Protein AF-A0A0B2Q2H2-F1 (afdb_monomer_lite)

pLDDT: mean 74.07, std 18.24, range [35.09, 94.81]

Organism: Glycine soja (NCBI:txid3848)

Foldseek 3Di:
DPVVVLLVLLVVLQVVCCVVPVCLVVPVVLVVLLDADDDDCVVCVVSLVVLLVSVLVSCVVVVPQKDFLCCVFCRNNQDVNRTRPHSLVSVVVCCVVVQKDALVLLCDPVNDDDNDPSVVVSVVFDDDPDPRSNPGRIMGRVVSVVVVVPPDPPDDDD

Sequence (158 aa):
MDSATNVNGATRIRDFIANEVSDWDDEVIAFARFKAFSGQRCDWEPTFLFWKHLIIKIATHFRLLLIRPSQVKNDWFNRRGLTPLCLDNVLSLMYNEGDITRTVDLADPTSGRFSQLVWRVSSLITRSPTPDIMAEQCVIVTAMLKVINHTPFYFIIF

Secondary structure (DSSP, 8-state):
--HHHHHHHHHHHHHHHHHH-TTTT-HHHHHHHTSPP-SSHHHHHHHHHHHHHHHHHHHHHTT-SEE-HHHIIIIIS-BTTB--TTHHHHHHHHHHTTSEEETTGGG-TTS-S-TTTSHHHHTTSPPPSS--GGG-S-EEEHHHHHHHHT--------

Radius of gyration: 17.06 Å; chains: 1; bounding box: 53×42×46 Å

Structure (mmCIF, N/CA/C/O backbone):
data_AF-A0A0B2Q2H2-F1
#
_entry.id   AF-A0A0B2Q2H2-F1
#
loop_
_atom_site.group_PDB
_atom_site.id
_atom_site.type_symbol
_atom_site.label_atom_id
_atom_site.label_alt_id
_atom_site.label_comp_id
_atom_site.label_asym_id
_atom_site.label_entity_id
_atom_site.label_seq_id
_atom_site.pdbx_PDB_ins_code
_atom_site.Cartn_x
_atom_site.Cartn_y
_atom_site.Cartn_z
_atom_site.occupancy
_atom_site.B_iso_or_equiv
_atom_site.auth_seq_id
_atom_site.auth_comp_id
_atom_site.auth_asym_id
_atom_site.auth_atom_id
_atom_site.pdbx_PDB_model_num
ATOM 1 N N . MET A 1 1 ? -20.916 -16.074 6.085 1.00 35.09 1 MET A N 1
ATOM 2 C CA . MET A 1 1 ? -21.668 -15.689 4.866 1.00 35.09 1 MET A CA 1
ATOM 3 C C . MET A 1 1 ? -20.910 -14.541 4.192 1.00 35.09 1 MET A C 1
ATOM 5 O O . MET A 1 1 ? -21.461 -13.471 3.977 1.00 35.09 1 MET A O 1
ATOM 9 N N . ASP A 1 2 ? -19.615 -14.757 3.911 1.00 44.56 2 ASP A N 1
ATOM 10 C CA . ASP A 1 2 ? -18.615 -13.667 3.935 1.00 44.56 2 ASP A CA 1
ATOM 11 C C . ASP A 1 2 ? -17.801 -13.558 2.634 1.00 44.56 2 ASP A C 1
ATOM 13 O O . ASP A 1 2 ? -17.079 -12.586 2.428 1.00 44.56 2 ASP A O 1
ATOM 17 N N . SER A 1 3 ? -17.920 -14.536 1.725 1.00 43.03 3 SER A N 1
ATOM 18 C CA . SER A 1 3 ? -17.150 -14.546 0.474 1.00 43.03 3 SER A CA 1
ATOM 19 C C . SER A 1 3 ? -17.738 -13.623 -0.594 1.00 43.03 3 SER A C 1
ATOM 21 O O . SER A 1 3 ? -16.980 -12.927 -1.255 1.00 43.03 3 SER A O 1
ATOM 23 N N . ALA A 1 4 ? -19.063 -13.549 -0.761 1.00 37.81 4 ALA A N 1
ATOM 24 C CA . ALA A 1 4 ? -19.666 -12.731 -1.824 1.00 37.81 4 ALA A CA 1
ATOM 25 C C . ALA A 1 4 ? -19.516 -11.216 -1.571 1.00 37.81 4 ALA A C 1
ATOM 27 O O . ALA A 1 4 ? -19.261 -10.444 -2.493 1.00 37.81 4 ALA A O 1
ATOM 28 N N . THR A 1 5 ? -19.621 -10.785 -0.312 1.00 50.47 5 THR A N 1
ATOM 29 C CA . THR A 1 5 ? -19.411 -9.389 0.103 1.00 50.47 5 THR A CA 1
ATOM 30 C C . THR A 1 5 ? -17.940 -8.980 0.044 1.00 50.47 5 THR A C 1
ATOM 32 O O . THR A 1 5 ? -17.650 -7.860 -0.376 1.00 50.47 5 THR A O 1
ATOM 35 N N . ASN A 1 6 ? -17.011 -9.879 0.388 1.00 56.28 6 ASN A N 1
ATOM 36 C CA . ASN A 1 6 ? -15.573 -9.616 0.285 1.00 56.28 6 ASN A CA 1
ATOM 37 C C . ASN A 1 6 ? -15.111 -9.538 -1.184 1.00 56.28 6 ASN A C 1
ATOM 39 O O . ASN A 1 6 ? -14.465 -8.567 -1.575 1.00 56.28 6 ASN A O 1
ATOM 43 N N . VAL A 1 7 ? -15.542 -10.480 -2.034 1.00 60.28 7 VAL A N 1
ATOM 44 C CA . VAL A 1 7 ? -15.198 -10.492 -3.468 1.00 60.28 7 VAL A CA 1
ATOM 45 C C . VAL A 1 7 ? -15.683 -9.220 -4.170 1.00 60.28 7 VAL A C 1
ATOM 47 O O . VAL A 1 7 ? -14.909 -8.590 -4.885 1.00 60.28 7 VAL A O 1
ATOM 50 N N . ASN A 1 8 ? -16.914 -8.769 -3.905 1.00 67.19 8 ASN A N 1
ATOM 51 C CA . ASN A 1 8 ? -17.427 -7.517 -4.475 1.00 67.19 8 ASN A CA 1
ATOM 52 C C . ASN A 1 8 ? -16.650 -6.281 -3.994 1.00 67.19 8 ASN A C 1
ATOM 54 O O . ASN A 1 8 ? -16.475 -5.329 -4.753 1.00 67.19 8 ASN A O 1
ATOM 58 N N . GLY A 1 9 ? -16.175 -6.279 -2.745 1.00 76.75 9 GLY A N 1
ATOM 59 C CA . GLY A 1 9 ? -15.331 -5.209 -2.212 1.00 76.75 9 GLY A CA 1
ATOM 60 C C . GLY A 1 9 ? -13.962 -5.158 -2.889 1.00 76.75 9 GLY A C 1
ATOM 61 O O . GLY A 1 9 ? -13.547 -4.099 -3.356 1.00 76.75 9 GLY A O 1
ATOM 62 N N . ALA A 1 10 ? -13.289 -6.306 -2.998 1.00 77.75 10 ALA A N 1
ATOM 63 C CA . ALA A 1 10 ? -11.982 -6.414 -3.639 1.00 77.75 10 ALA A CA 1
ATOM 64 C C . ALA A 1 10 ? -12.031 -6.039 -5.129 1.00 77.75 10 ALA A C 1
ATOM 66 O O . ALA A 1 10 ? -11.162 -5.304 -5.593 1.00 77.75 10 ALA A O 1
ATOM 67 N N . THR A 1 11 ? -13.063 -6.465 -5.866 1.00 84.56 11 THR A N 1
ATOM 68 C CA . THR A 1 11 ? -13.246 -6.090 -7.280 1.00 84.56 11 THR A CA 1
ATOM 69 C C . THR A 1 11 ? -13.385 -4.579 -7.444 1.00 84.56 11 THR A C 1
ATOM 71 O O . THR A 1 11 ? -12.652 -3.988 -8.225 1.00 84.56 11 THR A O 1
ATOM 74 N N . ARG A 1 12 ? -14.217 -3.916 -6.627 1.00 89.81 12 ARG A N 1
ATOM 75 C CA . ARG A 1 12 ? -14.374 -2.450 -6.687 1.00 89.81 12 ARG A CA 1
ATOM 76 C C . ARG A 1 12 ? -13.080 -1.702 -6.368 1.00 89.81 12 ARG A C 1
ATOM 78 O O . ARG A 1 12 ? -12.836 -0.642 -6.936 1.00 89.81 12 ARG A O 1
ATOM 85 N N . ILE A 1 13 ? -12.265 -2.230 -5.455 1.00 90.12 13 ILE A N 1
ATOM 86 C CA . ILE A 1 13 ? -10.953 -1.657 -5.136 1.00 90.12 13 ILE A CA 1
ATOM 87 C C . ILE A 1 13 ? -9.995 -1.826 -6.317 1.00 90.12 13 ILE A C 1
ATOM 89 O O . ILE A 1 13 ? -9.317 -0.868 -6.673 1.00 90.12 13 ILE A O 1
ATOM 93 N N . ARG A 1 14 ? -9.973 -2.997 -6.962 1.00 88.31 14 ARG A N 1
ATOM 94 C CA . ARG A 1 14 ? -9.162 -3.236 -8.166 1.00 88.31 14 ARG A CA 1
ATOM 95 C C . ARG A 1 14 ? -9.572 -2.323 -9.320 1.00 88.31 14 ARG A C 1
ATOM 97 O O . ARG A 1 14 ? -8.701 -1.710 -9.925 1.00 88.31 14 ARG A O 1
ATOM 104 N N . ASP A 1 15 ? -10.872 -2.162 -9.554 1.00 90.19 15 ASP A N 1
ATOM 105 C CA . ASP A 1 15 ? -11.397 -1.244 -10.572 1.00 90.19 15 ASP A CA 1
ATOM 106 C C . ASP A 1 15 ? -10.995 0.205 -10.266 1.00 90.19 15 ASP A C 1
ATOM 108 O O . ASP A 1 15 ? -10.608 0.962 -11.154 1.00 90.19 15 ASP A O 1
ATOM 112 N N . PHE A 1 16 ? -11.051 0.606 -8.994 1.00 92.62 16 PHE A N 1
ATOM 113 C CA . PHE A 1 16 ? -10.593 1.926 -8.573 1.00 92.62 16 PHE A CA 1
ATOM 114 C C . PHE A 1 16 ? -9.092 2.116 -8.823 1.00 92.62 16 PHE A C 1
ATOM 116 O O . PHE A 1 16 ? -8.699 3.152 -9.349 1.00 92.62 16 PHE A O 1
ATOM 123 N N . ILE A 1 17 ? -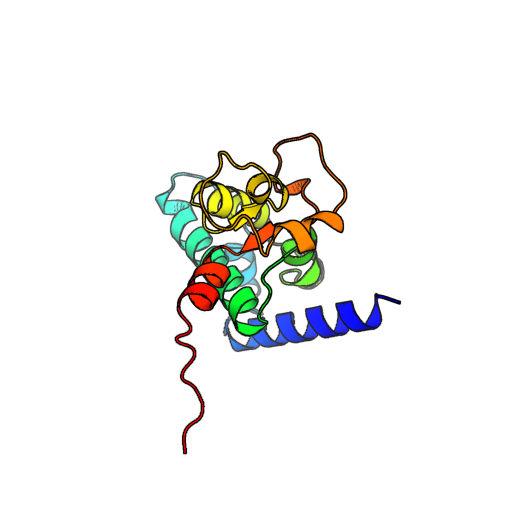8.261 1.122 -8.496 1.00 91.19 17 ILE A N 1
ATOM 124 C CA . ILE A 1 17 ? -6.814 1.181 -8.737 1.00 91.19 17 ILE A CA 1
ATOM 125 C C . ILE A 1 17 ? -6.514 1.324 -10.233 1.00 91.19 17 ILE A C 1
ATOM 127 O O . ILE A 1 17 ? -5.709 2.175 -10.597 1.00 91.19 17 ILE A O 1
ATOM 131 N N . ALA A 1 18 ? -7.180 0.544 -11.089 1.00 89.62 18 ALA A N 1
ATOM 132 C CA . ALA A 1 18 ? -6.988 0.608 -12.539 1.00 89.62 18 ALA A CA 1
ATOM 133 C C . ALA A 1 18 ? -7.378 1.976 -13.130 1.00 89.62 18 ALA A C 1
ATOM 135 O O . ALA A 1 18 ? -6.759 2.437 -14.083 1.00 89.62 18 ALA A O 1
ATOM 136 N N . ASN A 1 19 ? -8.378 2.648 -12.549 1.00 91.38 19 ASN A N 1
ATOM 137 C CA . ASN A 1 19 ? -8.760 4.006 -12.950 1.00 91.38 19 ASN A CA 1
ATOM 138 C C . ASN A 1 19 ? -7.801 5.081 -12.418 1.00 91.38 19 ASN A C 1
ATOM 140 O O . ASN A 1 19 ? -7.581 6.098 -13.070 1.00 91.38 19 ASN A O 1
ATOM 144 N N . GLU A 1 20 ? -7.269 4.885 -11.214 1.00 91.69 20 GLU A N 1
ATOM 145 C CA . GLU A 1 20 ? -6.421 5.861 -10.532 1.00 91.69 20 GLU A CA 1
ATOM 146 C C . GLU A 1 20 ? -4.968 5.827 -11.023 1.00 91.69 20 GLU A C 1
ATOM 148 O O . GLU A 1 20 ? -4.293 6.853 -11.069 1.00 91.69 20 GLU A O 1
ATOM 153 N N . VAL A 1 21 ? -4.479 4.645 -11.389 1.00 89.81 21 VAL A N 1
ATOM 154 C CA . VAL A 1 21 ? -3.107 4.415 -11.833 1.00 89.81 21 VAL A CA 1
ATOM 155 C C . VAL A 1 21 ? -3.157 4.002 -13.302 1.00 89.81 21 VAL A C 1
ATOM 157 O O . VAL A 1 21 ? -3.376 2.839 -13.627 1.00 89.81 21 VAL A O 1
ATOM 160 N N . SER A 1 22 ? -2.966 4.969 -14.201 1.00 86.56 22 SER A N 1
ATOM 161 C CA . SER A 1 22 ? -3.127 4.787 -15.654 1.00 86.56 22 SER A CA 1
ATOM 162 C C . SER A 1 22 ? -2.228 3.704 -16.258 1.00 86.56 22 SER A C 1
ATOM 164 O O . SER A 1 22 ? -2.564 3.117 -17.282 1.00 86.56 22 SER A O 1
ATOM 166 N N . ASP A 1 23 ? -1.092 3.430 -15.626 1.00 88.44 23 ASP A N 1
ATOM 167 C CA . ASP A 1 23 ? -0.098 2.432 -16.014 1.00 88.44 23 ASP A CA 1
ATOM 168 C C . ASP A 1 23 ? -0.130 1.178 -15.118 1.00 88.44 23 ASP A C 1
ATOM 170 O O . ASP A 1 23 ? 0.841 0.426 -15.052 1.00 88.44 23 ASP A O 1
ATOM 174 N N . TRP A 1 24 ? -1.239 0.929 -14.411 1.00 86.69 24 TRP A N 1
ATOM 175 C CA . TRP A 1 24 ? -1.370 -0.210 -13.493 1.00 86.69 24 TRP A CA 1
ATOM 176 C C . TRP A 1 24 ? -1.156 -1.569 -14.176 1.00 86.69 24 TRP A C 1
ATOM 178 O O . TRP A 1 24 ? -0.496 -2.461 -13.629 1.00 86.69 24 TRP A O 1
ATOM 188 N N . ASP A 1 25 ? -1.683 -1.707 -15.394 1.00 82.19 25 ASP A N 1
ATOM 189 C CA . ASP A 1 25 ? -1.590 -2.924 -16.200 1.00 82.19 25 ASP A CA 1
ATOM 190 C C . ASP A 1 25 ? -0.345 -2.973 -17.103 1.00 82.19 25 ASP A C 1
ATOM 192 O O . ASP A 1 25 ? -0.127 -3.970 -17.795 1.00 82.19 25 ASP A O 1
ATOM 196 N N . ASP A 1 26 ? 0.539 -1.974 -17.058 1.00 87.50 26 ASP A N 1
ATOM 197 C CA . ASP A 1 26 ? 1.844 -2.069 -17.715 1.00 87.50 26 ASP A CA 1
ATOM 198 C C . ASP A 1 26 ? 2.718 -3.080 -16.950 1.00 87.50 26 ASP A C 1
ATOM 200 O O . ASP A 1 26 ? 2.947 -2.957 -15.744 1.00 87.50 26 ASP A O 1
ATOM 204 N N . GLU A 1 27 ? 3.140 -4.159 -17.612 1.00 83.00 27 GLU A N 1
ATOM 205 C CA . GLU A 1 27 ? 3.918 -5.233 -16.976 1.00 83.00 27 GLU A CA 1
ATOM 206 C C . GLU A 1 27 ? 5.297 -4.764 -16.507 1.00 83.00 27 GLU A C 1
ATOM 208 O O . GLU A 1 27 ? 5.749 -5.161 -15.431 1.00 83.00 27 GLU A O 1
ATOM 213 N N . VAL A 1 28 ? 5.952 -3.895 -17.276 1.00 83.06 28 VAL A N 1
ATOM 214 C CA . VAL A 1 28 ? 7.309 -3.420 -16.988 1.00 83.06 28 VAL A CA 1
ATOM 215 C C . VAL A 1 28 ? 7.283 -2.489 -15.782 1.00 83.06 28 VAL A C 1
ATOM 217 O O . VAL A 1 28 ? 8.085 -2.637 -14.852 1.00 83.06 28 VAL A O 1
ATOM 220 N N . ILE A 1 29 ? 6.327 -1.562 -15.765 1.00 82.25 29 ILE A N 1
ATOM 221 C CA . ILE A 1 29 ? 6.172 -0.594 -14.680 1.00 82.25 29 ILE A CA 1
ATOM 222 C C . ILE A 1 29 ? 5.717 -1.296 -13.400 1.00 82.25 29 ILE A C 1
ATOM 224 O O . ILE A 1 29 ? 6.288 -1.053 -12.331 1.00 82.25 29 ILE A O 1
ATOM 228 N N . ALA A 1 30 ? 4.743 -2.206 -13.488 1.00 80.62 30 ALA A N 1
ATOM 229 C CA . ALA A 1 30 ? 4.313 -2.977 -12.327 1.00 80.62 30 ALA A CA 1
ATOM 230 C C . ALA A 1 30 ? 5.463 -3.813 -11.758 1.00 80.62 30 ALA A C 1
ATOM 232 O O . ALA A 1 30 ? 5.694 -3.782 -10.551 1.00 80.62 30 ALA A O 1
ATOM 233 N N . PHE A 1 31 ? 6.248 -4.485 -12.605 1.00 81.94 31 PHE A N 1
ATOM 234 C CA . PHE A 1 31 ? 7.388 -5.268 -12.136 1.00 81.94 31 PHE A CA 1
ATOM 235 C C . PHE A 1 31 ? 8.410 -4.406 -11.386 1.00 81.94 31 PHE A C 1
ATOM 237 O O . PHE A 1 31 ? 8.895 -4.809 -10.331 1.00 81.94 31 PHE A O 1
ATOM 244 N N . ALA A 1 32 ? 8.704 -3.198 -11.878 1.00 84.56 32 ALA A N 1
ATOM 245 C CA . ALA A 1 32 ? 9.583 -2.262 -11.183 1.00 84.56 32 ALA A CA 1
ATOM 246 C C . ALA A 1 32 ? 9.010 -1.822 -9.822 1.00 84.56 32 ALA A C 1
ATOM 248 O O . ALA A 1 32 ? 9.734 -1.842 -8.826 1.00 84.56 32 ALA A O 1
ATOM 249 N N . ARG A 1 33 ? 7.713 -1.490 -9.759 1.00 85.69 33 ARG A N 1
ATOM 250 C CA . ARG A 1 33 ? 7.024 -1.059 -8.525 1.00 85.69 33 ARG A CA 1
ATOM 251 C C . ARG A 1 33 ? 6.876 -2.165 -7.482 1.00 85.69 33 ARG A C 1
ATOM 253 O O . ARG A 1 33 ? 6.724 -1.861 -6.302 1.00 85.69 33 ARG A O 1
ATOM 260 N N . PHE A 1 34 ? 6.884 -3.425 -7.912 1.00 87.88 34 PHE A N 1
ATOM 261 C CA . PHE A 1 34 ? 6.662 -4.588 -7.053 1.00 87.88 34 PHE A CA 1
ATOM 262 C C . PHE A 1 34 ? 7.954 -5.104 -6.406 1.00 87.88 34 PHE A C 1
ATOM 264 O O . PHE A 1 34 ? 7.890 -6.006 -5.571 1.00 87.88 34 PHE A O 1
ATOM 271 N N . LYS A 1 35 ? 9.124 -4.556 -6.760 1.00 88.38 35 LYS A N 1
ATOM 272 C CA . LYS A 1 35 ? 10.411 -4.951 -6.171 1.00 88.38 35 LYS A CA 1
ATOM 273 C C . LYS A 1 35 ? 10.477 -4.615 -4.685 1.00 88.38 35 LYS A C 1
ATOM 275 O O . LYS A 1 35 ? 9.955 -3.596 -4.252 1.00 88.38 35 LYS A O 1
ATOM 280 N N . ALA A 1 36 ? 11.170 -5.457 -3.922 1.00 89.69 36 ALA A N 1
ATOM 281 C CA . ALA A 1 36 ? 11.494 -5.173 -2.528 1.00 89.69 36 ALA A CA 1
ATOM 282 C C . ALA A 1 36 ? 12.396 -3.933 -2.413 1.00 89.69 36 ALA A C 1
ATOM 284 O O . ALA A 1 36 ? 13.131 -3.597 -3.344 1.00 89.69 36 ALA A O 1
ATOM 285 N N . PHE A 1 37 ? 12.358 -3.265 -1.260 1.00 91.62 37 PHE A N 1
ATOM 286 C CA . PHE A 1 37 ? 13.251 -2.139 -0.996 1.00 91.62 37 PHE A CA 1
ATOM 287 C C . PHE A 1 37 ? 14.695 -2.618 -0.866 1.00 91.62 37 PHE A C 1
ATOM 289 O O . PHE A 1 37 ? 14.985 -3.607 -0.195 1.00 91.62 37 PHE A O 1
ATOM 296 N N . SER A 1 38 ? 15.605 -1.897 -1.512 1.00 88.38 38 SER A N 1
ATOM 297 C CA . SER A 1 38 ? 17.036 -2.188 -1.517 1.00 88.38 38 SER A CA 1
ATOM 298 C C . SER A 1 38 ? 17.825 -0.894 -1.654 1.00 88.38 38 SER A C 1
ATOM 300 O O . SER A 1 38 ? 17.334 0.042 -2.280 1.00 88.38 38 SER A O 1
ATOM 302 N N . GLY A 1 39 ? 19.052 -0.864 -1.132 1.00 92.19 39 GLY A N 1
ATOM 303 C CA . GLY A 1 39 ? 19.923 0.308 -1.226 1.00 92.19 39 GLY A CA 1
ATOM 304 C C . GLY A 1 39 ? 19.650 1.358 -0.148 1.00 92.19 39 GLY A C 1
ATOM 305 O O . GLY A 1 39 ? 19.225 1.040 0.966 1.00 92.19 39 GLY A O 1
ATOM 306 N N . GLN A 1 40 ? 19.954 2.611 -0.470 1.00 92.62 40 GLN A N 1
ATOM 307 C CA . GLN A 1 40 ? 19.758 3.764 0.400 1.00 92.62 40 GLN A CA 1
ATOM 308 C C . GLN A 1 40 ? 18.310 4.253 0.348 1.00 92.62 40 GLN A C 1
ATOM 310 O O . GLN A 1 40 ? 17.555 3.928 -0.564 1.00 92.62 40 GLN A O 1
ATOM 315 N N . ARG A 1 41 ? 17.911 5.078 1.326 1.00 88.69 41 ARG A N 1
ATOM 316 C CA . ARG A 1 41 ? 16.545 5.622 1.390 1.00 88.69 41 ARG A CA 1
ATOM 317 C C . ARG A 1 41 ? 16.124 6.320 0.098 1.00 88.69 41 ARG A C 1
ATOM 319 O O . ARG A 1 41 ? 15.019 6.079 -0.363 1.00 88.69 41 ARG A O 1
ATOM 326 N N . CYS A 1 42 ? 17.007 7.103 -0.517 1.00 92.19 42 CYS A N 1
ATOM 327 C CA . CYS A 1 42 ? 16.724 7.784 -1.782 1.00 92.19 42 CYS A CA 1
ATOM 328 C C . CYS A 1 42 ? 16.374 6.830 -2.938 1.00 92.19 42 CYS A C 1
ATOM 330 O O . CYS A 1 42 ? 15.626 7.228 -3.828 1.00 92.19 42 CYS A O 1
ATOM 332 N N . ASP A 1 43 ? 16.864 5.585 -2.911 1.00 89.75 43 ASP A N 1
ATOM 333 C CA . ASP A 1 43 ? 16.614 4.595 -3.963 1.00 89.75 43 ASP A CA 1
ATOM 334 C C . ASP A 1 43 ? 15.175 4.059 -3.913 1.00 89.75 43 ASP A C 1
ATOM 336 O O . ASP A 1 43 ? 14.576 3.766 -4.948 1.00 89.75 43 ASP A O 1
ATOM 340 N N . TRP A 1 44 ? 14.604 3.921 -2.710 1.00 92.69 44 TRP A N 1
ATOM 341 C CA . TRP A 1 44 ? 13.290 3.298 -2.509 1.00 92.69 44 TRP A CA 1
ATOM 342 C C . TRP A 1 44 ? 12.201 4.251 -2.008 1.00 92.69 44 TRP A C 1
ATOM 344 O O . TRP A 1 44 ? 11.019 3.911 -2.080 1.00 92.69 44 TRP A O 1
ATOM 354 N N . GLU A 1 45 ? 12.549 5.444 -1.527 1.00 94.12 45 GLU A N 1
ATOM 355 C CA . GLU A 1 45 ? 11.600 6.423 -0.984 1.00 94.12 45 GLU A CA 1
ATOM 356 C C . GLU A 1 45 ? 10.501 6.835 -1.979 1.00 94.12 45 GLU A C 1
ATOM 358 O O . GLU A 1 45 ? 9.337 6.852 -1.573 1.00 94.12 45 GLU A O 1
ATOM 363 N N . PRO A 1 46 ? 10.776 7.067 -3.278 1.00 92.62 46 PRO A N 1
ATOM 364 C CA . PRO A 1 46 ? 9.714 7.339 -4.247 1.00 92.62 46 PRO A CA 1
ATOM 365 C C . PRO A 1 46 ? 8.690 6.196 -4.346 1.00 92.62 46 PRO A C 1
ATOM 367 O O . PRO A 1 46 ? 7.483 6.437 -4.395 1.00 92.62 46 PRO A O 1
ATOM 370 N N . THR A 1 47 ? 9.161 4.946 -4.310 1.00 92.69 47 THR A N 1
ATOM 371 C CA . THR A 1 47 ? 8.307 3.750 -4.328 1.00 92.69 47 THR A CA 1
ATOM 372 C C . THR A 1 47 ? 7.493 3.642 -3.042 1.00 92.69 47 THR A C 1
ATOM 374 O O . THR A 1 47 ? 6.296 3.365 -3.091 1.00 92.69 47 THR A O 1
ATOM 377 N N . PHE A 1 48 ? 8.107 3.913 -1.888 1.00 93.44 48 PHE A N 1
ATOM 378 C CA . PHE A 1 48 ? 7.401 3.971 -0.610 1.00 93.44 48 PHE A CA 1
ATOM 379 C C . PHE A 1 48 ? 6.275 5.010 -0.621 1.00 93.44 48 PHE A C 1
ATOM 381 O O . PHE A 1 48 ? 5.138 4.672 -0.290 1.00 93.44 48 PHE A O 1
ATOM 388 N N . LEU A 1 49 ? 6.563 6.243 -1.047 1.00 94.31 49 LEU A N 1
ATOM 389 C CA . LEU A 1 49 ? 5.577 7.323 -1.104 1.00 94.31 49 LEU A CA 1
ATOM 390 C C . LEU A 1 49 ? 4.419 6.990 -2.049 1.00 94.31 49 LEU A C 1
ATOM 392 O O . LEU A 1 49 ? 3.264 7.236 -1.699 1.00 94.31 49 LEU A O 1
ATOM 396 N N . PHE A 1 50 ? 4.705 6.382 -3.204 1.00 94.00 50 PHE A N 1
ATOM 397 C CA . PHE A 1 50 ? 3.675 5.897 -4.125 1.00 94.00 50 PHE A CA 1
ATOM 398 C C . PHE A 1 50 ? 2.708 4.928 -3.430 1.00 94.00 50 PHE A C 1
ATOM 400 O O . PHE A 1 50 ? 1.498 5.166 -3.410 1.00 94.00 50 PHE A O 1
ATOM 407 N N . TRP A 1 51 ? 3.230 3.865 -2.810 1.00 94.81 51 TRP A N 1
ATOM 408 C CA . TRP A 1 51 ? 2.393 2.856 -2.157 1.00 94.81 51 TRP A CA 1
ATOM 409 C C . TRP A 1 51 ? 1.640 3.415 -0.947 1.00 94.81 51 TRP A C 1
ATOM 411 O O . TRP A 1 51 ? 0.443 3.164 -0.809 1.00 94.81 51 TRP A O 1
ATOM 421 N N . LYS A 1 52 ? 2.306 4.216 -0.106 1.00 93.94 52 LYS A N 1
ATOM 422 C CA . LYS A 1 52 ? 1.697 4.900 1.045 1.00 93.94 52 LYS A CA 1
ATOM 423 C C . LYS A 1 52 ? 0.500 5.744 0.614 1.00 93.94 52 LYS A C 1
ATOM 425 O O . LYS A 1 52 ? -0.591 5.598 1.168 1.00 93.94 52 LYS A O 1
ATOM 430 N N . HIS A 1 53 ? 0.678 6.598 -0.394 1.00 94.38 53 HIS A N 1
ATOM 431 C CA . HIS A 1 53 ? -0.398 7.456 -0.886 1.00 94.38 53 HIS A CA 1
ATOM 432 C C . HIS A 1 53 ? -1.538 6.652 -1.506 1.00 94.38 53 HIS A C 1
ATOM 434 O O . HIS A 1 53 ? -2.699 6.957 -1.234 1.00 94.38 53 HIS A O 1
ATOM 440 N N . LEU A 1 54 ? -1.236 5.604 -2.276 1.00 93.94 54 LEU A N 1
ATOM 441 C CA . LEU A 1 54 ? -2.261 4.754 -2.876 1.00 93.94 54 LEU A CA 1
ATOM 442 C C . LEU A 1 54 ? -3.099 4.032 -1.808 1.00 93.94 54 LEU A C 1
ATOM 444 O O . LEU A 1 54 ? -4.327 4.059 -1.875 1.00 93.94 54 LEU A O 1
ATOM 448 N N . ILE A 1 55 ? -2.461 3.459 -0.780 1.00 93.00 55 ILE A N 1
ATOM 449 C CA . ILE A 1 55 ? -3.150 2.802 0.344 1.00 93.00 55 ILE A CA 1
ATOM 450 C C . ILE A 1 55 ? -4.075 3.790 1.064 1.00 93.00 55 ILE A C 1
ATOM 452 O O . ILE A 1 55 ? -5.253 3.490 1.271 1.00 93.00 55 ILE A O 1
ATOM 456 N N . ILE A 1 56 ? -3.571 4.980 1.411 1.00 90.81 56 ILE A N 1
ATOM 457 C CA . ILE A 1 56 ? -4.363 6.016 2.091 1.00 90.81 56 ILE A CA 1
ATOM 458 C C . ILE A 1 56 ? -5.526 6.473 1.206 1.00 90.81 56 ILE A C 1
ATOM 460 O O . ILE A 1 56 ? -6.645 6.635 1.697 1.00 90.81 56 ILE A O 1
ATOM 464 N N . LYS A 1 57 ? -5.296 6.651 -0.098 1.00 92.00 57 LYS A N 1
ATOM 465 C CA . LYS A 1 57 ? -6.324 7.086 -1.044 1.00 92.00 57 LYS A CA 1
ATOM 466 C C . LYS A 1 57 ? -7.450 6.062 -1.171 1.00 92.00 57 LYS A C 1
ATOM 468 O O . LYS A 1 57 ? -8.614 6.444 -1.072 1.00 92.00 57 LYS A O 1
ATOM 473 N N . ILE A 1 58 ? -7.123 4.775 -1.301 1.00 91.19 58 ILE A N 1
ATOM 474 C CA . ILE A 1 58 ? -8.111 3.684 -1.318 1.00 91.19 58 ILE A CA 1
ATOM 475 C C . ILE A 1 58 ? -8.880 3.654 0.006 1.00 91.19 58 ILE A C 1
ATOM 477 O O . ILE A 1 58 ? -10.111 3.684 0.005 1.00 91.19 58 ILE A O 1
ATOM 481 N N . ALA A 1 59 ? -8.174 3.654 1.141 1.00 88.94 59 ALA A N 1
ATOM 482 C CA . ALA A 1 59 ? -8.812 3.644 2.454 1.00 88.94 59 ALA A CA 1
ATOM 483 C C . ALA A 1 59 ? -9.771 4.834 2.630 1.00 88.94 59 ALA A C 1
ATOM 485 O O . ALA A 1 59 ? -10.880 4.670 3.137 1.00 88.94 59 ALA A O 1
ATOM 486 N N . THR A 1 60 ? -9.395 6.008 2.121 1.00 87.19 60 THR A N 1
ATOM 487 C CA . THR A 1 60 ? -10.226 7.217 2.154 1.00 87.19 60 THR A CA 1
ATOM 488 C C . THR A 1 60 ? -11.452 7.108 1.265 1.00 87.19 60 THR A C 1
ATOM 490 O O . THR A 1 60 ? -12.572 7.326 1.730 1.00 87.19 60 THR A O 1
ATOM 493 N N . HIS A 1 61 ? -11.258 6.717 0.008 1.00 88.69 61 HIS A N 1
ATOM 494 C CA . HIS A 1 61 ? -12.327 6.597 -0.977 1.00 88.69 61 HIS A CA 1
ATOM 495 C C . HIS A 1 61 ? -13.408 5.599 -0.535 1.00 88.69 61 HIS A C 1
ATOM 497 O O . HIS A 1 61 ? -14.602 5.884 -0.623 1.00 88.69 61 HIS A O 1
ATOM 503 N N . PHE A 1 62 ? -12.996 4.458 0.021 1.00 86.06 62 PHE A N 1
ATOM 504 C CA . PHE A 1 62 ? -13.902 3.406 0.488 1.00 86.06 62 PHE A CA 1
ATOM 505 C C . PHE A 1 62 ? -14.299 3.538 1.968 1.00 86.06 62 PHE A C 1
ATOM 507 O O . PHE A 1 62 ? -15.015 2.679 2.483 1.00 86.06 62 PHE A O 1
ATOM 514 N N . ARG A 1 63 ? -13.870 4.612 2.651 1.00 82.81 63 ARG A N 1
ATOM 515 C CA . ARG A 1 63 ? -14.116 4.870 4.084 1.00 82.81 63 ARG A CA 1
ATOM 516 C C . ARG A 1 63 ? -13.691 3.708 4.997 1.00 82.81 63 ARG A C 1
ATOM 518 O O . ARG A 1 63 ? -14.352 3.401 5.988 1.00 82.81 63 ARG A O 1
ATOM 525 N N . LEU A 1 64 ? -12.576 3.064 4.663 1.00 82.56 64 LEU A N 1
ATOM 526 C CA . LEU A 1 64 ? -12.010 1.941 5.403 1.00 82.56 64 LEU A CA 1
ATOM 527 C C . LEU A 1 64 ? -11.121 2.463 6.529 1.00 82.56 64 LEU A C 1
ATOM 529 O O . LEU A 1 64 ? -9.979 2.858 6.311 1.00 82.56 64 LEU A O 1
ATOM 533 N N . LEU A 1 65 ? -11.657 2.457 7.749 1.00 76.88 65 LEU A N 1
ATOM 534 C CA . LEU A 1 65 ? -10.878 2.792 8.941 1.00 76.88 65 LEU A CA 1
ATOM 535 C C . LEU A 1 65 ? -9.956 1.641 9.360 1.00 76.88 65 LEU A C 1
ATOM 537 O O . LEU A 1 65 ? -8.851 1.888 9.833 1.00 76.88 65 LEU A O 1
ATOM 541 N N . LEU A 1 66 ? -10.421 0.403 9.179 1.00 79.75 66 LEU A N 1
ATOM 542 C CA . LEU A 1 66 ? -9.702 -0.825 9.498 1.00 79.75 66 LEU A CA 1
ATOM 543 C C . LEU A 1 66 ? -9.350 -1.564 8.212 1.00 79.75 66 LEU A C 1
ATOM 545 O O . LEU A 1 66 ? -10.228 -1.847 7.395 1.00 79.75 66 LEU A O 1
ATOM 549 N N . ILE A 1 67 ? -8.077 -1.908 8.060 1.00 84.25 67 ILE A N 1
ATOM 550 C CA . ILE A 1 67 ? -7.575 -2.703 6.939 1.00 84.25 67 ILE A CA 1
ATOM 551 C C . ILE A 1 67 ? -6.816 -3.910 7.483 1.00 84.25 67 ILE A C 1
ATOM 553 O O . ILE A 1 67 ? -6.144 -3.815 8.507 1.00 84.25 67 ILE A O 1
ATOM 557 N N . ARG A 1 68 ? -6.910 -5.061 6.813 1.00 85.19 68 ARG A N 1
ATOM 558 C CA . ARG A 1 68 ? -6.068 -6.219 7.147 1.00 85.19 68 ARG A CA 1
ATOM 559 C C . ARG A 1 68 ? -4.821 -6.184 6.268 1.00 85.19 68 ARG A C 1
ATOM 561 O O . ARG A 1 68 ? -4.996 -6.167 5.048 1.00 85.19 68 ARG A O 1
ATOM 568 N N . PRO A 1 69 ? -3.596 -6.223 6.820 1.00 85.62 69 PRO A N 1
ATOM 569 C CA . PRO A 1 69 ? -2.367 -6.269 6.020 1.00 85.62 69 PRO A CA 1
ATOM 570 C C . PRO A 1 69 ? -2.397 -7.351 4.929 1.00 85.62 69 PRO A C 1
ATOM 572 O O . PRO A 1 69 ? -2.074 -7.091 3.771 1.00 85.62 69 PRO A O 1
ATOM 575 N N . SER A 1 70 ? -2.904 -8.541 5.266 1.00 84.06 70 SER A N 1
ATOM 576 C CA . SER A 1 70 ? -3.071 -9.650 4.321 1.00 84.06 70 SER A CA 1
ATOM 577 C C . SER A 1 70 ? -4.051 -9.349 3.183 1.00 84.06 70 SER A C 1
ATOM 579 O O . SER A 1 70 ? -3.787 -9.748 2.054 1.00 84.06 70 SER A O 1
ATOM 581 N N . GLN A 1 71 ? -5.140 -8.620 3.444 1.00 85.56 71 GLN A N 1
ATOM 582 C CA . GLN A 1 71 ? -6.114 -8.204 2.426 1.00 85.56 71 GLN A CA 1
ATOM 583 C C . GLN A 1 71 ? -5.516 -7.144 1.493 1.00 85.56 71 GLN A C 1
ATOM 585 O O . GLN A 1 71 ? -5.671 -7.219 0.277 1.00 85.56 71 GLN A O 1
ATOM 590 N N . VAL A 1 72 ? -4.782 -6.175 2.047 1.00 86.94 72 VAL A N 1
ATOM 591 C CA . VAL A 1 72 ? -4.069 -5.161 1.253 1.00 86.94 72 VAL A CA 1
ATOM 592 C C . VAL A 1 72 ? -3.114 -5.848 0.275 1.00 86.94 72 VAL A C 1
ATOM 594 O O . VAL A 1 72 ? -3.110 -5.557 -0.919 1.00 86.94 72 VAL A O 1
ATOM 597 N N . LYS A 1 73 ? -2.353 -6.824 0.771 1.00 86.00 73 LYS A N 1
ATOM 598 C CA . LYS A 1 73 ? -1.374 -7.573 -0.010 1.00 86.00 73 LYS A CA 1
ATOM 599 C C . LYS A 1 73 ? -2.015 -8.506 -1.043 1.00 86.00 73 LYS A C 1
ATOM 601 O O . LYS A 1 73 ? -1.711 -8.415 -2.228 1.00 86.00 73 LYS A O 1
ATOM 606 N N . ASN A 1 74 ? -2.898 -9.398 -0.605 1.00 83.94 74 ASN A N 1
ATOM 607 C CA . ASN A 1 74 ? -3.367 -10.516 -1.425 1.00 83.94 74 ASN A CA 1
ATOM 608 C C . ASN A 1 74 ? -4.632 -10.210 -2.228 1.00 83.94 74 ASN A C 1
ATOM 610 O O . ASN A 1 74 ? -4.863 -10.867 -3.243 1.00 83.94 74 ASN A O 1
ATOM 614 N N . ASP A 1 75 ? -5.423 -9.221 -1.810 1.00 86.50 75 ASP A N 1
ATOM 615 C CA . ASP A 1 75 ? -6.706 -8.936 -2.446 1.00 86.50 75 ASP A CA 1
ATOM 616 C C . ASP A 1 75 ? -6.637 -7.647 -3.263 1.00 86.50 75 ASP A C 1
ATOM 618 O O . ASP A 1 75 ? -7.037 -7.656 -4.428 1.00 86.50 75 ASP A O 1
ATOM 622 N N . TRP A 1 76 ? -6.090 -6.558 -2.711 1.00 88.88 76 TRP A N 1
ATOM 623 C CA . TRP A 1 76 ? -6.097 -5.254 -3.391 1.00 88.88 76 TRP A CA 1
ATOM 624 C C . TRP A 1 76 ? -5.059 -5.171 -4.503 1.00 88.88 76 TRP A C 1
ATOM 626 O O . TRP A 1 76 ? -5.386 -4.787 -5.621 1.00 88.88 76 TRP A O 1
ATOM 636 N N . PHE A 1 77 ? -3.818 -5.552 -4.197 1.00 88.69 77 PHE A N 1
ATOM 637 C CA . PHE A 1 77 ? -2.675 -5.336 -5.087 1.00 88.69 77 PHE A CA 1
ATOM 638 C C . PHE A 1 77 ? -2.161 -6.606 -5.766 1.00 88.69 77 PHE A C 1
ATOM 640 O O . PHE A 1 77 ? -1.138 -6.574 -6.447 1.00 88.69 77 PHE A O 1
ATOM 647 N N . ASN A 1 78 ? -2.872 -7.721 -5.612 1.00 85.00 78 ASN A N 1
ATOM 648 C CA . ASN A 1 78 ? -2.554 -8.949 -6.321 1.00 85.00 78 ASN A CA 1
ATOM 649 C C . ASN A 1 78 ? -2.943 -8.825 -7.796 1.00 85.00 78 ASN A C 1
ATOM 651 O O . ASN A 1 78 ? -4.120 -8.707 -8.150 1.00 85.00 78 ASN A O 1
ATOM 655 N N . ARG A 1 79 ? -1.930 -8.897 -8.654 1.00 81.94 79 ARG A N 1
ATOM 656 C CA . ARG A 1 79 ? -2.064 -8.877 -10.103 1.00 81.94 79 ARG A CA 1
ATOM 657 C C . ARG A 1 79 ? -1.817 -10.276 -10.653 1.00 81.94 79 ARG A C 1
ATOM 659 O O . ARG A 1 79 ? -0.675 -10.681 -10.838 1.00 81.94 79 ARG A O 1
ATOM 666 N N . ARG A 1 80 ? -2.893 -11.010 -10.956 1.00 79.00 80 ARG A N 1
ATOM 667 C CA . ARG A 1 80 ? -2.839 -12.351 -11.587 1.00 79.00 80 ARG A CA 1
ATOM 668 C C . ARG A 1 80 ? -1.903 -13.343 -10.865 1.00 79.00 80 ARG A C 1
ATOM 670 O O . ARG A 1 80 ? -1.256 -14.161 -11.508 1.00 79.00 80 ARG A O 1
ATOM 677 N N . GLY A 1 81 ? -1.825 -13.270 -9.537 1.00 79.19 81 GLY A N 1
ATOM 678 C CA . GLY A 1 81 ? -0.940 -14.098 -8.710 1.00 79.19 81 GLY A CA 1
ATOM 679 C C . GLY A 1 81 ? 0.400 -13.445 -8.363 1.00 79.19 81 GLY A C 1
ATOM 680 O O . GLY A 1 81 ? 1.136 -13.993 -7.545 1.00 79.19 81 GLY A O 1
ATOM 681 N N . LEU A 1 82 ? 0.712 -12.278 -8.934 1.00 81.75 82 LEU A N 1
ATOM 682 C CA . LEU A 1 82 ? 1.874 -11.480 -8.568 1.00 81.75 82 LEU A CA 1
ATOM 683 C C . LEU A 1 82 ? 1.502 -10.487 -7.467 1.00 81.75 82 LEU A C 1
ATOM 685 O O . LEU A 1 82 ? 0.591 -9.675 -7.624 1.00 81.75 82 LEU A O 1
ATOM 689 N N . THR A 1 83 ? 2.251 -10.524 -6.375 1.00 86.25 83 THR A N 1
ATOM 690 C CA . THR A 1 83 ? 2.041 -9.658 -5.217 1.00 86.25 83 THR A CA 1
ATOM 691 C C . THR A 1 83 ? 3.257 -8.750 -5.037 1.00 86.25 83 THR A C 1
ATOM 693 O O . THR A 1 83 ? 4.382 -9.243 -5.152 1.00 86.25 83 THR A O 1
ATOM 696 N N . PRO A 1 84 ? 3.085 -7.449 -4.742 1.00 88.94 84 PRO A N 1
ATOM 697 C CA . PRO A 1 84 ? 4.224 -6.560 -4.562 1.00 88.94 84 PRO A CA 1
ATOM 698 C C . PRO A 1 84 ? 5.051 -6.961 -3.337 1.00 88.94 84 PRO A C 1
ATOM 700 O O . PRO A 1 84 ? 4.537 -7.051 -2.221 1.00 88.94 84 PRO A O 1
ATOM 703 N N . LEU A 1 85 ? 6.349 -7.177 -3.542 1.00 90.50 85 LEU A N 1
ATOM 704 C CA . LEU A 1 85 ? 7.278 -7.641 -2.511 1.00 90.50 85 LEU A CA 1
ATOM 705 C C . LEU A 1 85 ? 7.579 -6.556 -1.474 1.00 90.50 85 LEU A C 1
ATOM 707 O O . LEU A 1 85 ? 7.852 -6.869 -0.322 1.00 90.50 85 LEU A O 1
ATOM 711 N N . CYS A 1 86 ? 7.503 -5.281 -1.861 1.00 91.00 86 CYS A N 1
ATOM 712 C CA . CYS A 1 86 ? 7.737 -4.158 -0.955 1.00 91.00 86 CYS A CA 1
ATOM 713 C C . CYS A 1 86 ? 6.593 -3.878 0.022 1.00 91.00 86 CYS A C 1
ATOM 715 O O . CYS A 1 86 ? 6.792 -3.076 0.930 1.00 91.00 86 CYS A O 1
ATOM 717 N N . LEU A 1 87 ? 5.399 -4.463 -0.141 1.00 91.50 87 LEU A N 1
ATOM 718 C CA . LEU A 1 87 ? 4.242 -4.067 0.675 1.00 91.50 87 LEU A CA 1
ATOM 719 C C . LEU A 1 87 ? 4.447 -4.308 2.171 1.00 91.50 87 LEU A C 1
ATOM 721 O O . LEU A 1 87 ? 4.008 -3.488 2.974 1.00 91.50 87 LEU A O 1
ATOM 725 N N . ASP A 1 88 ? 5.159 -5.370 2.547 1.00 90.12 88 ASP A N 1
ATOM 726 C CA . ASP A 1 88 ? 5.464 -5.641 3.954 1.00 90.12 88 ASP A CA 1
ATOM 727 C C . ASP A 1 88 ? 6.354 -4.517 4.530 1.00 90.12 88 ASP A C 1
ATOM 729 O O . ASP A 1 88 ? 6.091 -3.996 5.617 1.00 90.12 88 ASP A O 1
ATOM 733 N N . ASN A 1 89 ? 7.350 -4.054 3.759 1.00 92.44 89 ASN A N 1
ATOM 734 C CA . ASN A 1 89 ? 8.189 -2.911 4.128 1.00 92.44 89 ASN A CA 1
ATOM 735 C C . ASN A 1 89 ? 7.394 -1.600 4.181 1.00 92.44 89 ASN A C 1
ATOM 737 O O . ASN A 1 89 ? 7.587 -0.813 5.105 1.00 92.44 89 ASN A O 1
ATOM 741 N N . VAL A 1 90 ? 6.498 -1.368 3.215 1.00 93.69 90 VAL A N 1
ATOM 742 C CA . VAL A 1 90 ? 5.639 -0.174 3.168 1.00 93.69 90 VAL A CA 1
ATOM 743 C C . VAL A 1 90 ? 4.778 -0.093 4.421 1.00 93.69 90 VAL A C 1
ATOM 745 O O . VAL A 1 90 ? 4.779 0.934 5.091 1.00 93.69 90 VAL A O 1
ATOM 748 N N . LEU A 1 91 ? 4.069 -1.170 4.763 1.00 91.69 91 LEU A N 1
ATOM 749 C CA . LEU A 1 91 ? 3.189 -1.192 5.929 1.00 91.69 91 LEU A CA 1
ATOM 750 C C . LEU A 1 91 ? 3.982 -1.031 7.234 1.00 91.69 91 LEU A C 1
ATOM 752 O O . LEU A 1 91 ? 3.555 -0.296 8.120 1.00 91.69 91 LEU A O 1
ATOM 756 N N . SER A 1 92 ? 5.163 -1.649 7.338 1.00 89.94 92 SER A N 1
ATOM 757 C CA . SER A 1 92 ? 6.052 -1.456 8.490 1.00 89.94 92 SER A CA 1
ATOM 758 C C . SER A 1 92 ? 6.505 0.002 8.638 1.00 89.94 92 SER A C 1
ATOM 760 O O . SER A 1 92 ? 6.428 0.568 9.728 1.00 89.94 92 SER A O 1
ATOM 762 N N . LEU A 1 93 ? 6.917 0.648 7.543 1.00 91.81 93 LEU A N 1
ATOM 763 C CA . LEU A 1 93 ? 7.311 2.059 7.550 1.00 91.81 93 LEU A CA 1
ATOM 764 C C . LEU A 1 93 ? 6.138 2.987 7.871 1.00 91.81 93 LEU A C 1
ATOM 766 O O . LEU A 1 93 ? 6.298 3.876 8.697 1.00 91.81 93 LEU A O 1
ATOM 770 N N . MET A 1 94 ? 4.957 2.749 7.297 1.00 92.44 94 MET A N 1
ATOM 771 C CA . MET A 1 94 ? 3.745 3.510 7.621 1.00 92.44 94 MET A CA 1
ATOM 772 C C . MET A 1 94 ? 3.387 3.418 9.109 1.00 92.44 94 MET A C 1
ATOM 774 O O . MET A 1 94 ? 2.906 4.390 9.684 1.00 92.44 94 MET A O 1
ATOM 778 N N . TYR A 1 95 ? 3.610 2.267 9.750 1.00 86.75 95 TYR A N 1
ATOM 779 C CA . TYR A 1 95 ? 3.410 2.132 11.194 1.00 86.75 95 TYR A CA 1
ATOM 780 C C . TYR A 1 95 ? 4.445 2.932 11.982 1.00 86.75 95 TYR A C 1
ATOM 782 O O . TYR A 1 95 ? 4.083 3.686 12.881 1.00 86.75 95 TYR A O 1
ATOM 790 N N . ASN A 1 96 ? 5.723 2.815 11.613 1.00 86.62 96 ASN A N 1
ATOM 791 C CA . ASN A 1 96 ? 6.806 3.545 12.273 1.00 86.62 96 ASN A CA 1
ATOM 792 C C . ASN A 1 96 ? 6.665 5.073 12.115 1.00 86.62 96 ASN A C 1
ATOM 794 O O . ASN A 1 96 ? 7.021 5.815 13.025 1.00 86.62 96 ASN A O 1
ATOM 798 N N . GLU A 1 97 ? 6.130 5.546 10.983 1.00 87.19 97 GLU A N 1
ATOM 799 C CA . GLU A 1 97 ? 5.823 6.962 10.722 1.00 87.19 97 GLU A CA 1
ATOM 800 C C . GLU A 1 97 ? 4.482 7.416 11.346 1.00 87.19 97 GLU A C 1
ATOM 802 O O . GLU A 1 97 ? 4.166 8.607 11.336 1.00 87.19 97 GLU A O 1
ATOM 807 N N . GLY A 1 98 ? 3.693 6.497 11.921 1.00 82.06 98 GLY A N 1
ATOM 808 C CA . GLY A 1 98 ? 2.411 6.787 12.575 1.00 82.06 98 GLY A CA 1
ATOM 809 C C . GLY A 1 98 ? 1.223 6.993 11.623 1.00 82.06 98 GLY A C 1
ATOM 810 O O . GLY A 1 98 ? 0.152 7.427 12.057 1.00 82.06 98 GLY A O 1
ATOM 811 N N . ASP A 1 99 ? 1.372 6.680 10.333 1.00 85.25 99 ASP A N 1
ATOM 812 C CA . ASP A 1 99 ? 0.275 6.724 9.355 1.00 85.25 99 ASP A CA 1
ATOM 813 C C . ASP A 1 99 ? -0.755 5.617 9.588 1.00 85.25 99 ASP A C 1
ATOM 815 O O . ASP A 1 99 ? -1.941 5.796 9.291 1.00 85.25 99 ASP A O 1
ATOM 819 N N . ILE A 1 100 ? -0.298 4.475 10.105 1.00 87.12 100 ILE A N 1
ATOM 820 C CA . ILE A 1 100 ? -1.146 3.375 10.563 1.00 87.12 100 ILE A CA 1
ATOM 821 C C . ILE A 1 100 ? -0.798 3.004 12.001 1.00 87.12 100 ILE A C 1
ATOM 823 O O . ILE A 1 100 ? 0.310 3.236 12.479 1.00 87.12 100 ILE A O 1
ATOM 827 N N . THR A 1 101 ? -1.744 2.405 12.708 1.00 82.00 101 THR A N 1
ATOM 828 C CA . THR A 1 101 ? -1.552 1.976 14.097 1.00 82.00 101 THR A CA 1
ATOM 829 C C . THR A 1 101 ? -2.225 0.629 14.305 1.00 82.00 101 THR A C 1
ATOM 831 O O . THR A 1 101 ? -3.244 0.335 13.673 1.00 82.00 101 THR A O 1
ATOM 834 N N . ARG A 1 102 ? -1.659 -0.227 15.163 1.00 76.44 102 ARG A N 1
ATOM 835 C CA . ARG A 1 102 ? -2.302 -1.505 15.486 1.00 76.44 102 ARG A CA 1
ATOM 836 C C . ARG A 1 102 ? -3.569 -1.243 16.281 1.00 76.44 102 ARG A C 1
ATOM 838 O O . ARG A 1 102 ? -3.641 -0.305 17.073 1.00 76.44 102 ARG A O 1
ATOM 845 N N . THR A 1 103 ? -4.566 -2.098 16.103 1.00 67.50 103 THR A N 1
ATOM 846 C CA . THR A 1 103 ? -5.833 -1.917 16.819 1.00 67.50 103 THR A CA 1
ATOM 847 C C . THR A 1 103 ? -5.646 -2.091 18.334 1.00 67.50 103 THR A C 1
ATOM 849 O O . THR A 1 103 ? -6.321 -1.422 19.116 1.00 67.50 103 THR A O 1
ATOM 852 N N . VAL A 1 104 ? -4.681 -2.921 18.753 1.00 64.81 104 VAL A N 1
ATOM 853 C CA . VAL A 1 104 ? -4.318 -3.128 20.166 1.00 64.81 104 VAL A CA 1
ATOM 854 C C . VAL A 1 104 ? -3.631 -1.931 20.828 1.00 64.81 104 VAL A C 1
ATOM 856 O O . VAL A 1 104 ? -3.868 -1.691 22.010 1.00 64.81 104 VAL A O 1
ATOM 859 N N . ASP A 1 105 ? -2.842 -1.145 20.090 1.00 59.03 105 ASP A N 1
ATOM 860 C CA . ASP A 1 105 ? -2.107 0.001 20.653 1.00 59.03 105 ASP A CA 1
ATOM 861 C C . ASP A 1 105 ? -3.042 1.140 21.059 1.00 59.03 105 ASP A C 1
ATOM 863 O O . ASP A 1 105 ? -2.713 1.940 21.930 1.00 59.03 105 ASP A O 1
ATOM 867 N N . LEU A 1 106 ? -4.239 1.198 20.470 1.00 58.44 106 LEU A N 1
ATOM 868 C CA . LEU A 1 106 ? -5.247 2.193 20.824 1.00 58.44 106 LEU A CA 1
ATOM 869 C C . LEU A 1 106 ? -5.983 1.884 22.138 1.00 58.44 106 LEU A C 1
ATOM 871 O O . LEU A 1 106 ? -6.660 2.757 22.681 1.00 58.44 106 LEU A O 1
ATOM 875 N N . ALA A 1 107 ? -5.894 0.643 22.629 1.00 50.97 107 ALA A N 1
ATOM 876 C CA . ALA A 1 107 ? -6.489 0.231 23.898 1.00 50.97 107 ALA A CA 1
ATOM 877 C C . ALA A 1 107 ? -5.566 0.498 25.100 1.00 50.97 107 ALA A C 1
ATOM 879 O O . ALA A 1 107 ? -6.019 0.374 26.239 1.00 50.97 107 ALA A O 1
ATOM 880 N N . ASP A 1 108 ? -4.304 0.869 24.859 1.00 48.97 108 ASP A N 1
ATOM 881 C CA . ASP A 1 108 ? -3.374 1.282 25.905 1.00 48.97 108 ASP A CA 1
ATOM 882 C C . ASP A 1 108 ? -3.620 2.762 26.269 1.00 48.97 108 ASP A C 1
ATOM 884 O O . ASP A 1 108 ? -3.401 3.647 25.439 1.00 48.97 108 ASP A O 1
ATOM 888 N N . PRO A 1 109 ? -4.068 3.082 27.500 1.00 48.34 109 PRO A N 1
ATOM 889 C CA . PRO A 1 109 ? -4.277 4.465 27.937 1.00 48.34 109 PRO A CA 1
ATOM 890 C C . PRO A 1 109 ? -2.996 5.319 27.922 1.00 48.34 109 PRO A C 1
ATOM 892 O O . PRO A 1 109 ? -3.084 6.544 28.018 1.00 48.34 109 PRO A O 1
ATOM 895 N N . THR A 1 110 ? -1.824 4.701 27.768 1.00 51.88 110 THR A N 1
ATOM 896 C CA . THR A 1 110 ? -0.518 5.368 27.704 1.00 51.88 110 THR A CA 1
ATOM 897 C C . THR A 1 110 ? -0.184 5.901 26.300 1.00 51.88 110 THR A C 1
ATOM 899 O O . THR A 1 110 ? 0.676 6.770 26.175 1.00 51.88 110 THR A O 1
ATOM 902 N N . SER A 1 111 ? -0.873 5.445 25.240 1.00 50.44 111 SER A N 1
ATOM 903 C CA . SER A 1 111 ? -0.511 5.744 23.839 1.00 50.44 111 SER A CA 1
ATOM 904 C C . SER A 1 111 ? -1.095 7.043 23.258 1.00 50.44 111 SER A C 1
ATOM 906 O O . SER A 1 111 ? -0.733 7.433 22.153 1.00 50.44 111 SER A O 1
ATOM 908 N N . GLY A 1 112 ? -1.907 7.788 24.018 1.00 51.69 112 GLY A N 1
ATOM 909 C CA . GLY A 1 112 ? -2.255 9.179 23.704 1.00 51.69 112 GLY A CA 1
ATOM 910 C C . GLY A 1 112 ? -3.243 9.389 22.540 1.00 51.69 112 GLY A C 1
ATOM 911 O O . GLY A 1 112 ? -2.883 9.354 21.371 1.00 51.69 112 GLY A O 1
ATOM 912 N N . ARG A 1 113 ? -4.468 9.805 22.911 1.00 53.62 113 ARG A N 1
ATOM 913 C CA . ARG A 1 113 ? -5.623 10.247 22.087 1.00 53.62 113 ARG A CA 1
ATOM 914 C C . ARG A 1 113 ? -6.354 9.129 21.317 1.00 53.62 113 ARG A C 1
ATOM 916 O O . ARG A 1 113 ? -5.747 8.311 20.656 1.00 53.62 113 ARG A O 1
ATOM 923 N N . PHE A 1 114 ? -7.694 9.179 21.366 1.00 51.59 114 PHE A N 1
ATOM 924 C CA . PHE A 1 114 ? -8.683 8.340 20.641 1.00 51.59 114 PHE A CA 1
ATOM 925 C C . PHE A 1 114 ? -9.269 7.102 21.366 1.00 51.59 114 PHE A C 1
ATOM 927 O O . PHE A 1 114 ? -9.783 6.187 20.724 1.00 51.59 114 PHE A O 1
ATOM 934 N N . SER A 1 115 ? -9.318 7.104 22.703 1.00 48.06 115 SER A N 1
ATOM 935 C CA . SER A 1 115 ? -9.631 5.920 23.528 1.00 48.06 115 SER A CA 1
ATOM 936 C C . SER A 1 115 ? -11.102 5.474 23.652 1.00 48.06 115 SER A C 1
ATOM 938 O O . SER A 1 115 ? -11.341 4.386 24.165 1.00 48.06 115 SER A O 1
ATOM 940 N N . GLN A 1 116 ? -12.115 6.231 23.207 1.00 53.84 116 GLN A N 1
ATOM 941 C CA . GLN A 1 116 ? -13.512 5.902 23.580 1.00 53.84 116 GLN A CA 1
ATOM 942 C C . GLN A 1 116 ? -14.360 5.249 22.478 1.00 53.84 116 GLN A C 1
ATOM 944 O O . GLN A 1 116 ? -15.132 4.334 22.763 1.00 53.84 116 GLN A O 1
ATOM 949 N N . LEU A 1 117 ? -14.220 5.666 21.215 1.00 53.31 117 LEU A N 1
ATOM 950 C CA . LEU A 1 117 ? -15.001 5.083 20.110 1.00 53.31 117 LEU A CA 1
ATOM 951 C C . LEU A 1 117 ? -14.380 3.789 19.573 1.00 53.31 117 LEU A C 1
ATOM 953 O O . LEU A 1 117 ? -15.098 2.897 19.129 1.00 53.31 117 LEU A O 1
ATOM 957 N N . VAL A 1 118 ? -13.056 3.657 19.667 1.00 53.66 118 VAL A N 1
ATOM 958 C CA . VAL A 1 118 ? -12.324 2.504 19.128 1.00 53.66 118 VAL A CA 1
ATOM 959 C C . VAL A 1 118 ? -12.365 1.295 20.058 1.00 53.66 118 VAL A C 1
ATOM 961 O O . VAL A 1 118 ? -12.379 0.164 19.579 1.00 53.66 118 VAL A O 1
ATOM 964 N N . TRP A 1 119 ? -12.501 1.499 21.371 1.00 48.12 119 TRP A N 1
ATOM 965 C CA . TRP A 1 119 ? -12.611 0.395 22.331 1.00 48.12 119 TRP A CA 1
ATOM 966 C C . TRP A 1 119 ? -13.851 -0.485 22.090 1.00 48.12 119 TRP A C 1
ATOM 968 O O . TRP A 1 119 ? -13.852 -1.67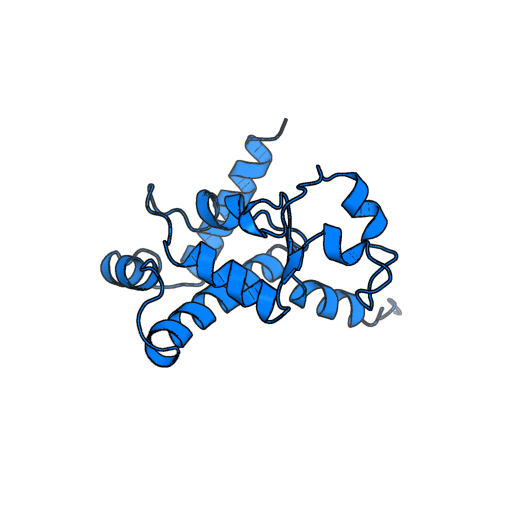8 22.377 1.00 48.12 119 TRP A O 1
ATOM 978 N N . ARG A 1 120 ? -14.909 0.076 21.486 1.00 50.97 120 ARG A N 1
ATOM 979 C CA . ARG A 1 120 ? -16.082 -0.705 21.055 1.00 50.97 120 ARG A CA 1
ATOM 980 C C . ARG A 1 120 ? -15.812 -1.592 19.839 1.00 50.97 120 ARG A C 1
ATOM 982 O O . ARG A 1 120 ? -16.556 -2.540 19.626 1.00 50.97 120 ARG A O 1
ATOM 989 N N . VAL A 1 121 ? -14.786 -1.282 19.050 1.00 51.12 121 VAL A N 1
ATOM 990 C CA . VAL A 1 121 ? -14.429 -2.010 17.824 1.00 51.12 121 VAL A CA 1
ATOM 991 C C . VAL A 1 121 ? -13.312 -3.030 18.085 1.00 51.12 121 VAL A C 1
ATOM 993 O O . VAL A 1 121 ? -13.265 -4.066 17.427 1.00 51.12 121 VAL A O 1
ATOM 996 N N . SER A 1 122 ? -12.455 -2.794 19.086 1.00 53.22 122 SER A N 1
ATOM 997 C CA . SER A 1 122 ? -11.366 -3.707 19.468 1.00 53.22 122 SER A CA 1
ATOM 998 C C . SER A 1 122 ? -11.844 -5.030 20.078 1.00 53.22 122 SER A C 1
ATOM 1000 O O . SER A 1 122 ? -11.122 -6.022 20.014 1.00 53.22 122 SER A O 1
ATOM 1002 N N . SER A 1 123 ? -13.071 -5.086 20.610 1.00 53.84 123 SER A N 1
ATOM 1003 C CA . SER A 1 123 ? -13.656 -6.301 21.200 1.00 53.84 123 SER A CA 1
ATOM 1004 C C . SER A 1 123 ? -13.927 -7.428 20.192 1.00 53.84 123 SER A C 1
ATOM 1006 O O . SER A 1 123 ? -14.242 -8.544 20.600 1.00 53.84 123 SER A O 1
ATOM 1008 N N . LEU A 1 124 ? -13.791 -7.163 18.888 1.00 51.25 124 LEU A N 1
ATOM 1009 C CA . LEU A 1 124 ? -14.065 -8.119 17.811 1.00 51.25 124 LEU A CA 1
ATOM 1010 C C . LEU A 1 124 ? -12.809 -8.816 17.255 1.00 51.25 124 LEU A C 1
ATOM 1012 O O . LEU A 1 124 ? -12.921 -9.578 16.296 1.00 51.25 124 LEU A O 1
ATOM 1016 N N . ILE A 1 125 ? -11.619 -8.558 17.810 1.00 55.34 125 ILE A N 1
ATOM 1017 C CA . ILE A 1 125 ? -10.340 -8.969 17.206 1.00 55.34 125 ILE A CA 1
ATOM 1018 C C . ILE A 1 125 ? -9.592 -9.958 18.107 1.00 55.34 125 ILE A C 1
ATOM 1020 O O . ILE A 1 125 ? -9.517 -9.790 19.324 1.00 55.34 125 ILE A O 1
ATOM 1024 N N . THR A 1 126 ? -9.022 -11.010 17.506 1.00 50.62 126 THR A N 1
ATOM 1025 C CA . THR A 1 126 ? -8.208 -11.996 18.234 1.00 50.62 126 THR A CA 1
ATOM 1026 C C . THR A 1 126 ? -6.797 -11.447 18.462 1.00 50.62 126 THR A C 1
ATOM 1028 O O . THR A 1 126 ? -6.143 -10.983 17.532 1.00 50.62 126 THR A O 1
ATOM 1031 N N . ARG A 1 127 ? -6.332 -11.510 19.712 1.00 46.47 127 ARG A N 1
ATOM 1032 C CA . ARG A 1 127 ? -5.060 -10.952 20.197 1.00 46.47 127 ARG A CA 1
ATOM 1033 C C . ARG A 1 127 ? -3.847 -11.766 19.719 1.00 46.47 127 ARG A C 1
ATOM 1035 O O . ARG A 1 127 ? -3.745 -12.941 20.063 1.00 46.47 127 ARG A O 1
ATOM 1042 N N . SER A 1 128 ? -2.900 -11.129 19.025 1.00 45.16 128 SER A N 1
ATOM 1043 C CA . SER A 1 128 ? -1.547 -11.668 18.801 1.00 45.16 128 SER A CA 1
ATOM 1044 C C . SER A 1 128 ? -0.584 -11.179 19.906 1.00 45.16 128 SER A C 1
ATOM 1046 O O . SER A 1 128 ? -0.639 -9.999 20.256 1.00 45.16 128 SER A O 1
ATOM 1048 N N . PRO A 1 129 ? 0.281 -12.028 20.503 1.00 47.84 129 PRO A N 1
ATOM 1049 C CA . PRO A 1 129 ? 1.232 -11.609 21.543 1.00 47.84 129 PRO A CA 1
ATOM 1050 C C . PRO A 1 129 ? 2.485 -10.893 21.012 1.00 47.84 129 PRO A C 1
ATOM 1052 O O . PRO A 1 129 ? 3.214 -10.293 21.800 1.00 47.84 129 PRO A O 1
ATOM 1055 N N . THR A 1 130 ? 2.783 -10.988 19.714 1.00 51.88 130 THR A N 1
ATOM 1056 C CA . THR A 1 130 ? 4.018 -10.454 19.121 1.00 51.88 130 THR A CA 1
ATOM 1057 C C . THR A 1 130 ? 3.808 -9.053 18.543 1.00 51.88 130 THR A C 1
ATOM 1059 O O . THR A 1 130 ? 2.754 -8.786 17.966 1.00 51.88 130 THR A O 1
ATOM 1062 N N . PRO A 1 131 ? 4.797 -8.138 18.643 1.00 56.53 131 PRO 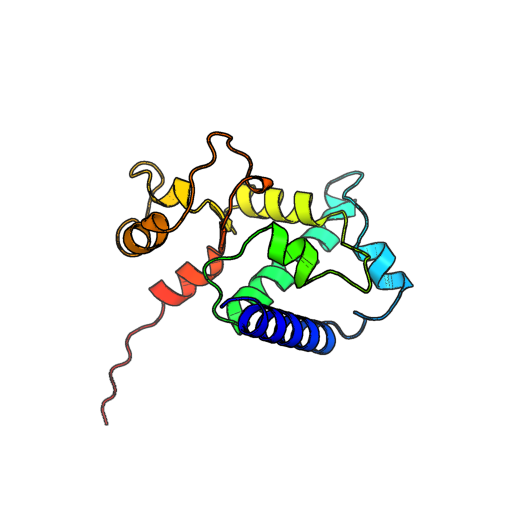A N 1
ATOM 1063 C CA . PRO A 1 131 ? 4.644 -6.754 18.199 1.00 56.53 131 PRO A CA 1
ATOM 1064 C C . PRO A 1 131 ? 4.669 -6.554 16.673 1.00 56.53 131 PRO A C 1
ATOM 1066 O O . PRO A 1 131 ? 4.927 -5.459 16.181 1.00 56.53 131 PRO A O 1
ATOM 1069 N N . ASP A 1 132 ? 4.406 -7.615 15.921 1.00 66.88 132 ASP A N 1
ATOM 1070 C CA . ASP A 1 132 ? 4.484 -7.634 14.472 1.00 66.88 132 ASP A CA 1
ATOM 1071 C C . ASP A 1 132 ? 3.152 -7.192 13.854 1.00 66.88 132 ASP A C 1
ATOM 1073 O O . ASP A 1 132 ? 2.120 -7.838 14.031 1.00 66.88 132 ASP A O 1
ATOM 1077 N N . ILE A 1 133 ? 3.180 -6.097 13.095 1.00 67.88 133 ILE A N 1
ATOM 1078 C CA . ILE A 1 133 ? 2.021 -5.580 12.353 1.00 67.88 133 ILE A CA 1
ATOM 1079 C C . ILE A 1 133 ? 1.509 -6.623 11.358 1.00 67.88 133 ILE A C 1
ATOM 1081 O O . ILE A 1 133 ? 0.308 -6.690 11.111 1.00 67.88 133 ILE A O 1
ATOM 1085 N N . MET A 1 134 ? 2.397 -7.445 10.792 1.00 67.62 134 MET A N 1
ATOM 1086 C CA . MET A 1 134 ? 2.014 -8.488 9.839 1.00 67.62 134 MET A CA 1
ATOM 1087 C C . MET A 1 134 ? 1.255 -9.636 10.515 1.00 67.62 134 MET A C 1
ATOM 1089 O O . MET A 1 134 ? 0.484 -10.329 9.851 1.00 67.62 134 MET A O 1
ATOM 1093 N N . ALA A 1 135 ? 1.426 -9.809 11.830 1.00 61.44 135 ALA A N 1
ATOM 1094 C CA . ALA A 1 135 ? 0.668 -10.759 12.640 1.00 61.44 135 ALA A CA 1
ATOM 1095 C C . ALA A 1 135 ? -0.687 -10.196 13.111 1.00 61.44 135 ALA A C 1
ATOM 1097 O O . ALA A 1 135 ? -1.518 -10.947 13.629 1.00 61.44 135 ALA A O 1
ATOM 1098 N N . GLU A 1 136 ? -0.928 -8.892 12.941 1.00 62.41 136 GLU A N 1
ATOM 1099 C CA . GLU A 1 136 ? -2.162 -8.245 13.368 1.00 62.41 136 GLU A CA 1
ATOM 1100 C C . GLU A 1 136 ? -3.300 -8.533 12.381 1.00 62.41 136 GLU A C 1
ATOM 1102 O O . GLU A 1 136 ? -3.166 -8.407 11.161 1.00 62.41 136 GLU A O 1
ATOM 1107 N N . GLN A 1 1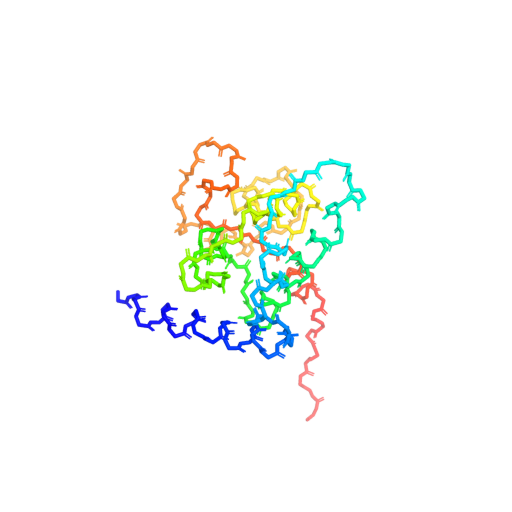37 ? -4.472 -8.875 12.913 1.00 68.00 137 GLN A N 1
ATOM 1108 C CA . GLN A 1 137 ? -5.641 -9.142 12.076 1.00 68.00 137 GLN A CA 1
ATOM 1109 C C . GLN A 1 137 ? -6.155 -7.875 11.378 1.00 68.00 137 GLN A C 1
ATOM 1111 O O . GLN A 1 137 ? -6.616 -7.973 10.242 1.00 68.00 137 GLN A O 1
ATOM 1116 N N . CYS A 1 138 ? -6.060 -6.704 12.025 1.00 72.56 138 CYS A N 1
ATOM 1117 C CA . CYS A 1 138 ? -6.500 -5.407 11.501 1.00 72.56 138 CYS A CA 1
ATOM 1118 C C . CYS A 1 138 ? -5.614 -4.255 12.009 1.00 72.56 138 CYS A C 1
ATOM 1120 O O . CYS A 1 138 ? -5.309 -4.171 13.199 1.00 72.56 138 CYS A O 1
ATOM 1122 N N . VAL A 1 139 ? -5.309 -3.300 11.133 1.00 77.19 139 VAL A N 1
ATOM 1123 C CA . VAL A 1 139 ? -4.648 -2.028 11.461 1.00 77.19 139 VAL A CA 1
ATOM 1124 C C . VAL A 1 139 ? -5.563 -0.850 11.140 1.00 77.19 139 VAL A C 1
ATOM 1126 O O . VAL A 1 139 ? -6.399 -0.927 10.236 1.00 77.19 139 VAL A O 1
ATOM 1129 N N . ILE A 1 140 ? -5.405 0.241 11.883 1.00 77.25 140 ILE A N 1
ATOM 1130 C CA . ILE A 1 140 ? -6.158 1.483 11.715 1.00 77.25 140 ILE A CA 1
ATOM 1131 C C . ILE A 1 140 ? -5.380 2.420 10.798 1.00 77.25 140 ILE A C 1
ATOM 1133 O O . ILE A 1 140 ? -4.195 2.654 11.022 1.00 77.25 140 ILE A O 1
ATOM 1137 N N . VAL A 1 141 ? -6.051 3.001 9.804 1.00 77.25 141 VAL A N 1
ATOM 1138 C CA . VAL A 1 141 ? -5.472 4.057 8.960 1.00 77.25 141 VAL A CA 1
ATOM 1139 C C . VAL A 1 141 ? -5.661 5.407 9.650 1.00 77.25 141 VAL A C 1
ATOM 1141 O O . VAL A 1 141 ? -6.732 6.010 9.581 1.00 77.25 141 VAL A O 1
ATOM 1144 N N . THR A 1 142 ? -4.625 5.906 10.325 1.00 75.44 142 THR A N 1
ATOM 1145 C CA . THR A 1 142 ? -4.682 7.105 11.181 1.00 75.44 142 THR A CA 1
ATOM 1146 C C . THR A 1 142 ? -5.076 8.367 10.410 1.00 75.44 142 THR A C 1
ATOM 1148 O O . THR A 1 142 ? -5.759 9.240 10.952 1.00 75.44 142 THR A O 1
ATOM 1151 N N . ALA A 1 143 ? -4.738 8.453 9.118 1.00 69.56 143 ALA A N 1
ATOM 1152 C CA . ALA A 1 143 ? -5.185 9.541 8.242 1.00 69.56 143 ALA A CA 1
ATOM 1153 C C . ALA A 1 143 ? -6.722 9.709 8.230 1.00 69.56 143 ALA A C 1
ATOM 1155 O O . ALA A 1 143 ? -7.222 10.834 8.192 1.00 69.56 143 ALA A O 1
ATOM 1156 N N . MET A 1 144 ? -7.473 8.612 8.366 1.00 66.81 144 MET A N 1
ATOM 1157 C CA . MET A 1 144 ? -8.940 8.621 8.395 1.00 66.81 144 MET A CA 1
ATOM 1158 C C . MET A 1 144 ? -9.512 9.174 9.700 1.00 66.81 144 MET A C 1
ATOM 1160 O O . MET A 1 144 ? -10.597 9.754 9.704 1.00 66.81 144 MET A O 1
ATOM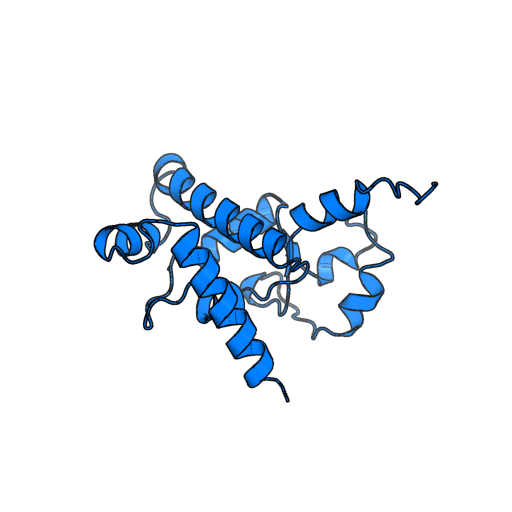 1164 N N . LEU A 1 145 ? -8.777 9.054 10.808 1.00 61.25 145 LEU A N 1
ATOM 1165 C CA . LEU A 1 145 ? -9.197 9.601 12.098 1.00 61.25 145 LEU A CA 1
ATOM 1166 C C . LEU A 1 145 ? -9.153 11.133 12.100 1.00 61.25 145 LEU A C 1
ATOM 1168 O O . LEU A 1 145 ? -10.009 11.767 12.714 1.00 61.25 145 LEU A O 1
ATOM 1172 N N . LYS A 1 146 ? -8.208 11.758 11.385 1.00 55.03 146 LYS A N 1
ATOM 1173 C CA . LYS A 1 146 ? -8.141 13.228 11.283 1.00 55.03 146 LYS A CA 1
ATOM 1174 C C . LYS A 1 146 ? -9.374 13.816 10.590 1.00 55.03 146 LYS A C 1
ATOM 1176 O O . LYS A 1 146 ? -9.871 14.845 11.034 1.00 55.03 146 LYS A O 1
ATOM 1181 N N . VAL A 1 147 ? -9.907 13.138 9.571 1.00 49.81 147 VAL A N 1
ATOM 1182 C CA . VAL A 1 147 ? -11.128 13.562 8.861 1.00 49.81 147 VAL A CA 1
ATOM 1183 C C . VAL A 1 147 ? -12.356 13.487 9.773 1.00 49.81 147 VAL A C 1
ATOM 1185 O O . VAL A 1 147 ? -13.164 14.409 9.782 1.00 49.81 147 VAL A O 1
ATOM 1188 N N . ILE A 1 148 ? -12.464 12.442 10.601 1.00 48.50 148 ILE A N 1
ATOM 1189 C CA . ILE A 1 148 ? -13.582 12.267 11.547 1.00 48.50 148 ILE A CA 1
ATOM 1190 C C . ILE A 1 148 ? -13.560 13.332 12.657 1.00 48.50 148 ILE A C 1
ATOM 1192 O O . ILE A 1 148 ? -14.610 13.780 13.107 1.00 48.50 148 ILE A O 1
ATOM 1196 N N . ASN A 1 149 ? -12.376 13.778 13.087 1.00 44.12 149 ASN A N 1
ATOM 1197 C CA . ASN A 1 149 ? -12.247 14.826 14.10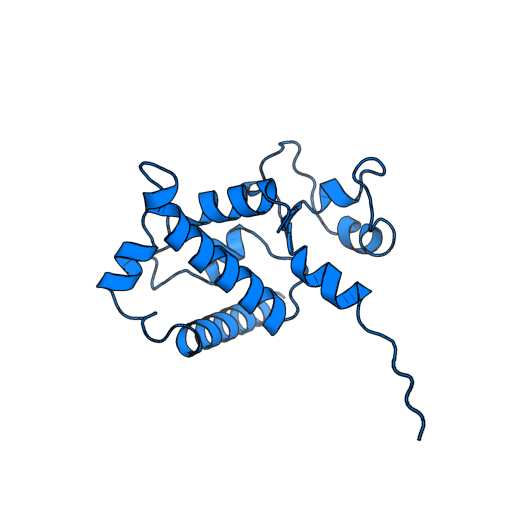8 1.00 44.12 149 ASN A CA 1
ATOM 1198 C C . ASN A 1 149 ? -12.394 16.253 13.552 1.00 44.12 149 ASN A C 1
ATOM 1200 O O . ASN A 1 149 ? -12.492 17.196 14.333 1.00 44.12 149 ASN A O 1
ATOM 1204 N N . HIS A 1 150 ? -12.395 16.418 12.226 1.00 41.38 150 HIS A N 1
ATOM 1205 C CA . HIS A 1 150 ? -12.478 17.718 11.558 1.00 41.38 150 HIS A CA 1
ATOM 1206 C C . HIS A 1 150 ? -13.673 17.828 10.599 1.00 41.38 150 HIS A C 1
ATOM 1208 O O . HIS A 1 150 ? -13.678 18.682 9.712 1.00 41.38 150 HIS A O 1
ATOM 1214 N N . THR A 1 151 ? -14.714 17.012 10.786 1.00 36.88 151 THR A N 1
ATOM 1215 C CA . THR A 1 151 ? -16.065 17.377 10.351 1.00 36.88 151 THR A CA 1
ATOM 1216 C C . THR A 1 151 ? -16.645 18.354 11.371 1.00 36.88 151 THR A C 1
ATOM 1218 O O . THR A 1 151 ? -17.059 17.911 12.446 1.00 36.88 151 THR A O 1
ATOM 1221 N N . PRO A 1 152 ? -16.727 19.668 11.087 1.00 37.06 152 PRO A N 1
ATOM 1222 C CA . PRO A 1 152 ? -17.758 20.455 11.731 1.00 37.06 152 PRO A CA 1
ATOM 1223 C C . PRO A 1 152 ? -19.084 19.780 11.378 1.00 37.06 152 PRO A C 1
ATOM 1225 O O . PRO A 1 152 ? -19.410 19.596 10.204 1.00 37.06 152 PRO A O 1
ATOM 1228 N N . PHE A 1 153 ? -19.828 19.366 12.400 1.00 42.53 153 PHE A N 1
ATOM 1229 C CA . PHE A 1 153 ? -21.265 19.187 12.284 1.00 42.53 153 PHE A CA 1
ATOM 1230 C C . PHE A 1 153 ? -21.841 20.544 11.857 1.00 42.53 153 PHE A C 1
ATOM 1232 O O . PHE A 1 153 ? -22.271 21.334 12.695 1.00 42.53 153 PHE A O 1
ATOM 1239 N N . TYR A 1 154 ? -21.817 20.854 10.560 1.00 38.09 154 TYR A N 1
ATOM 1240 C CA . TYR A 1 154 ? -22.718 21.856 10.024 1.00 38.09 154 TYR A CA 1
ATOM 1241 C C . TYR A 1 154 ? -24.098 21.218 10.052 1.00 38.09 154 TYR A C 1
ATOM 1243 O O . TYR A 1 154 ? -24.477 20.416 9.201 1.00 38.09 154 TYR A O 1
ATOM 1251 N N . PHE A 1 155 ? -24.784 21.525 11.149 1.00 38.47 155 PHE A N 1
ATOM 1252 C CA . PHE A 1 155 ? -26.218 21.423 11.287 1.00 38.47 155 PHE A CA 1
ATOM 1253 C C . PHE A 1 155 ? -26.892 21.945 10.017 1.00 38.47 155 PHE A C 1
ATOM 1255 O O . PHE A 1 155 ? -26.606 23.043 9.543 1.00 38.47 155 PHE A O 1
ATOM 1262 N N . ILE A 1 156 ? -27.814 21.134 9.513 1.00 44.38 156 ILE A N 1
ATOM 1263 C CA . ILE A 1 156 ? -28.896 21.555 8.636 1.00 44.38 156 ILE A CA 1
ATOM 1264 C C . ILE A 1 156 ? -29.677 22.656 9.364 1.00 44.38 156 ILE A C 1
ATOM 1266 O O . ILE A 1 156 ? -30.308 22.369 10.378 1.00 44.38 156 ILE A O 1
ATOM 1270 N N . ILE A 1 157 ? -29.616 23.881 8.845 1.00 41.03 157 ILE A N 1
ATOM 1271 C CA . ILE A 1 157 ? -30.659 24.923 8.872 1.00 41.03 157 ILE A CA 1
ATOM 1272 C C . ILE A 1 157 ? -30.364 25.731 7.589 1.00 41.03 157 ILE A C 1
ATOM 1274 O O . ILE A 1 157 ? -29.252 26.235 7.455 1.00 41.03 157 ILE A O 1
ATOM 1278 N N . PHE A 1 158 ? -31.180 25.786 6.538 1.00 45.81 158 PHE A N 1
ATOM 1279 C CA . PHE A 1 158 ? -32.630 25.928 6.400 1.00 45.81 158 PHE A CA 1
ATOM 1280 C C . PHE A 1 158 ? -33.203 24.970 5.348 1.00 45.81 158 PHE A C 1
ATOM 1282 O O . PHE A 1 158 ? -32.464 24.640 4.392 1.00 45.81 158 PHE A O 1
#

InterPro domains:
  IPR058720 CHMP7, N-terminal winged helix domain [PF25880] (22-101)